Protein AF-A0A2W0AV46-F1 (afdb_monomer)

pLDDT: mean 72.14, std 18.74, range [39.69, 96.69]

Structure (mmCIF, N/CA/C/O backbone):
data_AF-A0A2W0AV46-F1
#
_entry.id   AF-A0A2W0AV46-F1
#
loop_
_atom_site.group_PDB
_atom_site.id
_atom_site.type_symbol
_atom_site.label_atom_id
_atom_site.label_alt_id
_atom_site.label_comp_id
_atom_site.label_asym_id
_atom_site.label_entity_id
_atom_site.label_seq_id
_atom_site.pdbx_PDB_ins_code
_atom_site.Cartn_x
_atom_site.Cartn_y
_atom_site.Cartn_z
_atom_site.occupancy
_atom_site.B_iso_or_equiv
_atom_site.auth_seq_id
_atom_site.auth_comp_id
_atom_site.auth_asym_id
_atom_site.auth_atom_id
_atom_site.pdbx_PDB_model_num
ATOM 1 N N . MET A 1 1 ? -6.663 -11.064 -66.668 1.00 42.81 1 MET A N 1
ATOM 2 C CA . MET A 1 1 ? -5.551 -11.270 -65.719 1.00 42.81 1 MET A CA 1
ATOM 3 C C . MET A 1 1 ? -5.278 -9.938 -65.049 1.00 42.81 1 MET A C 1
ATOM 5 O O . MET A 1 1 ? -5.036 -9.010 -65.803 1.00 42.81 1 MET A O 1
ATOM 9 N N . LEU A 1 2 ? -5.287 -9.907 -63.703 1.00 45.75 2 LEU A N 1
ATOM 10 C CA . LEU A 1 2 ? -4.666 -8.888 -62.825 1.00 45.75 2 LEU A CA 1
ATOM 11 C C . LEU A 1 2 ? -5.322 -7.482 -62.893 1.00 45.75 2 LEU A C 1
ATOM 13 O O . LEU A 1 2 ? -5.576 -6.985 -63.974 1.00 45.75 2 LEU A O 1
ATOM 17 N N . GLN A 1 3 ? -5.666 -6.763 -61.824 1.00 40.50 3 GLN A N 1
ATOM 18 C CA . GLN A 1 3 ? -5.382 -6.843 -60.391 1.00 40.50 3 GLN A CA 1
ATOM 19 C C . GLN A 1 3 ? -6.479 -6.066 -59.635 1.00 40.50 3 GLN A C 1
ATOM 21 O O . GLN A 1 3 ? -6.918 -5.013 -60.087 1.00 40.50 3 GLN A O 1
ATOM 26 N N . ASN A 1 4 ? -6.892 -6.592 -58.480 1.00 44.22 4 ASN A N 1
ATOM 27 C CA . ASN A 1 4 ? -7.647 -5.862 -57.464 1.00 44.22 4 ASN A CA 1
ATOM 28 C C . ASN A 1 4 ? -6.734 -4.800 -56.832 1.00 44.22 4 ASN A C 1
ATOM 30 O O . ASN A 1 4 ? -5.747 -5.164 -56.195 1.00 44.22 4 ASN A O 1
ATOM 34 N N . GLU A 1 5 ? -7.075 -3.518 -56.955 1.00 43.25 5 GLU A N 1
ATOM 35 C CA . GLU A 1 5 ? -6.557 -2.481 -56.058 1.00 43.25 5 GLU A CA 1
ATOM 36 C C . GLU A 1 5 ? -7.549 -2.290 -54.910 1.00 43.25 5 GLU A C 1
ATOM 38 O O . GLU A 1 5 ? -8.564 -1.602 -55.008 1.00 43.25 5 GLU A O 1
ATOM 43 N N . GLU A 1 6 ? -7.256 -2.975 -53.812 1.00 45.84 6 GLU A N 1
ATOM 44 C CA . GLU A 1 6 ? -7.956 -2.865 -52.543 1.00 45.84 6 GLU A CA 1
ATOM 45 C C . GLU A 1 6 ? -7.601 -1.509 -51.905 1.00 45.84 6 GLU A C 1
ATOM 47 O O . GLU A 1 6 ? -6.532 -1.318 -51.322 1.00 45.84 6 GLU A O 1
ATOM 52 N N . GLN A 1 7 ? -8.484 -0.520 -52.067 1.00 47.97 7 GLN A N 1
ATOM 53 C CA . GLN A 1 7 ? -8.383 0.760 -51.370 1.00 47.97 7 GLN A CA 1
ATOM 54 C C . GLN A 1 7 ? -8.636 0.548 -49.874 1.00 47.97 7 GLN A C 1
ATOM 56 O O . GLN A 1 7 ? -9.769 0.387 -49.432 1.00 47.97 7 GLN A O 1
ATOM 61 N N . VAL A 1 8 ? -7.564 0.579 -49.083 1.00 47.25 8 VAL A N 1
ATOM 62 C CA . VAL A 1 8 ? -7.623 0.610 -47.618 1.00 47.25 8 VAL A CA 1
ATOM 63 C C . VAL A 1 8 ? -8.186 1.967 -47.173 1.00 47.25 8 VAL A C 1
ATOM 65 O O . VAL A 1 8 ? -7.528 2.991 -47.397 1.00 47.25 8 VAL A O 1
ATOM 68 N N . PRO A 1 9 ? -9.354 2.038 -46.508 1.00 44.94 9 PRO A N 1
ATOM 69 C CA . PRO A 1 9 ? -9.808 3.292 -45.934 1.00 44.94 9 PRO A CA 1
ATOM 70 C C . PRO A 1 9 ? -8.910 3.644 -44.743 1.00 44.94 9 PRO A C 1
ATOM 72 O O . PRO A 1 9 ? -8.890 2.968 -43.712 1.00 44.94 9 PRO A O 1
ATOM 75 N N . LYS A 1 10 ? -8.148 4.734 -44.889 1.00 49.41 10 LYS A N 1
ATOM 76 C CA . LYS A 1 10 ? -7.437 5.404 -43.795 1.00 49.41 10 LYS A CA 1
ATOM 77 C C . LYS A 1 10 ? -8.466 6.014 -42.840 1.00 49.41 10 LYS A C 1
ATOM 79 O O . LYS A 1 10 ? -8.746 7.208 -42.901 1.00 49.41 10 LYS A O 1
ATOM 84 N N . HIS A 1 11 ? -9.026 5.208 -41.943 1.00 43.38 11 HIS A N 1
ATOM 85 C CA . HIS A 1 11 ? -9.742 5.733 -40.787 1.00 43.38 11 HIS A CA 1
ATOM 86 C C . HIS A 1 11 ? -8.721 6.333 -39.819 1.00 43.38 11 HIS A C 1
ATOM 88 O O . HIS A 1 11 ? -8.193 5.670 -38.928 1.00 43.38 11 HIS A O 1
ATOM 94 N N . ALA A 1 12 ? -8.422 7.616 -40.020 1.00 43.84 12 ALA A N 1
ATOM 95 C CA . ALA A 1 12 ? -7.901 8.454 -38.960 1.00 43.84 12 ALA A CA 1
ATOM 96 C C . ALA A 1 12 ? -8.971 8.498 -37.861 1.00 43.84 12 ALA A C 1
ATOM 98 O O . ALA A 1 12 ? -9.981 9.188 -37.994 1.00 43.84 12 ALA A O 1
ATOM 99 N N . PHE A 1 13 ? -8.776 7.725 -36.793 1.00 43.53 13 PHE A N 1
ATOM 100 C CA . PHE A 1 13 ? -9.518 7.901 -35.551 1.00 43.53 13 PHE A CA 1
ATOM 101 C C . PHE A 1 13 ? -9.096 9.245 -34.948 1.00 43.53 13 PHE A C 1
ATOM 103 O O . PHE A 1 13 ? -8.205 9.321 -34.105 1.00 43.53 13 PHE A O 1
ATOM 110 N N . SER A 1 14 ? -9.709 10.327 -35.427 1.00 39.69 14 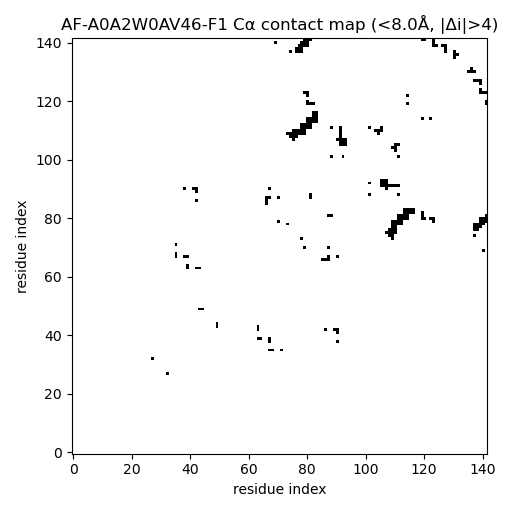SER A N 1
ATOM 111 C CA . SER A 1 14 ? -9.761 11.575 -34.683 1.00 39.69 14 SER A CA 1
ATOM 112 C C . SER A 1 14 ? -10.581 11.277 -33.432 1.00 39.69 14 SER A C 1
ATOM 114 O O . SER A 1 14 ? -11.787 11.053 -33.518 1.00 39.69 14 SER A O 1
ATOM 116 N N . LEU A 1 15 ? -9.920 11.174 -32.278 1.00 41.47 15 LEU A N 1
ATOM 117 C CA . LEU A 1 15 ? -10.594 11.172 -30.984 1.00 41.47 15 LEU A CA 1
ATOM 118 C C . LEU A 1 15 ? -11.181 12.570 -30.777 1.00 41.47 15 LEU A C 1
ATOM 120 O O . LEU A 1 15 ? -10.584 13.422 -30.122 1.00 41.47 15 LEU A O 1
ATOM 124 N N . THR A 1 16 ? -12.335 12.827 -31.382 1.00 40.53 16 THR A N 1
ATOM 125 C CA . THR A 1 16 ? -13.143 13.993 -31.053 1.00 40.53 16 THR A CA 1
ATOM 126 C C . THR A 1 16 ? -13.615 13.786 -29.619 1.00 40.53 16 THR A C 1
ATOM 128 O O . THR A 1 16 ? -14.457 12.929 -29.352 1.00 40.53 16 THR A O 1
ATOM 131 N N . ILE A 1 17 ? -13.026 14.522 -28.675 1.00 47.91 17 ILE A N 1
ATOM 132 C CA . ILE A 1 17 ? -13.540 14.614 -27.309 1.00 47.91 17 ILE A CA 1
ATOM 133 C C . ILE A 1 17 ? -14.851 15.390 -27.429 1.00 47.91 17 ILE A C 1
ATOM 135 O O . ILE A 1 17 ? -14.865 16.616 -27.409 1.00 47.91 17 ILE A O 1
ATOM 139 N N . THR A 1 18 ? -15.952 14.680 -27.659 1.00 43.44 18 THR A N 1
ATOM 140 C CA . THR A 1 18 ? -17.289 15.248 -27.505 1.00 43.44 18 THR A CA 1
ATOM 141 C C . THR A 1 18 ? -17.421 15.69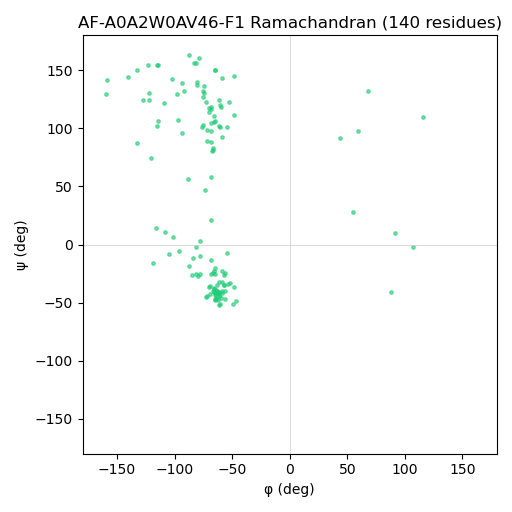7 -26.059 1.00 43.44 18 THR A C 1
ATOM 143 O O . THR A 1 18 ? -17.303 14.871 -25.151 1.00 43.44 18 THR A O 1
ATOM 146 N N . GLU A 1 19 ? -17.626 16.999 -25.854 1.00 52.19 19 GLU A N 1
ATOM 147 C CA . GLU A 1 19 ? -18.019 17.571 -24.570 1.00 52.19 19 GLU A CA 1
ATOM 148 C C . GLU A 1 19 ? -19.279 16.842 -24.106 1.00 52.19 19 GLU A C 1
ATOM 150 O O . GLU A 1 19 ? -20.379 17.051 -24.618 1.00 52.19 19 GLU A O 1
ATOM 155 N N . ALA A 1 20 ? -19.101 15.898 -23.184 1.00 50.28 20 ALA A N 1
ATOM 156 C CA . ALA A 1 20 ? -20.209 15.193 -22.583 1.00 50.28 20 ALA A CA 1
ATOM 157 C C . ALA A 1 20 ? -20.970 16.202 -21.719 1.00 50.28 20 ALA A C 1
ATOM 159 O O . ALA A 1 20 ? -20.592 16.486 -20.583 1.00 50.28 20 ALA A O 1
ATOM 160 N N . GLY A 1 21 ? -22.048 16.747 -22.280 1.00 47.78 21 GLY A N 1
ATOM 161 C CA . GLY A 1 21 ? -23.127 17.343 -21.518 1.00 47.78 21 GLY A CA 1
ATOM 162 C C . GLY A 1 21 ? -23.709 16.281 -20.594 1.00 47.78 21 GLY A C 1
ATOM 163 O O . GLY A 1 21 ? -24.556 15.500 -21.000 1.00 47.78 21 GLY A O 1
ATOM 164 N N . ASN A 1 22 ? -23.192 16.222 -19.374 1.00 45.25 22 ASN A N 1
ATOM 165 C CA . ASN A 1 22 ? -23.834 15.658 -18.200 1.00 45.25 22 ASN A CA 1
ATOM 166 C C . ASN A 1 22 ? -23.123 16.256 -16.992 1.00 45.25 22 ASN A C 1
ATOM 168 O O . ASN A 1 22 ? -21.897 16.227 -16.906 1.00 45.25 22 ASN A O 1
ATOM 172 N N . GLN A 1 23 ? -23.897 16.796 -16.056 1.00 53.50 23 GLN A N 1
ATOM 173 C CA . GLN A 1 23 ? -23.433 17.293 -14.762 1.00 53.50 23 GLN A CA 1
ATOM 174 C C . GLN A 1 23 ? -22.961 16.128 -13.871 1.00 53.50 23 GLN A C 1
ATOM 176 O O . GLN A 1 23 ? -23.484 15.899 -12.785 1.00 53.50 23 GLN A O 1
ATOM 181 N N . HIS A 1 24 ? -21.982 15.351 -14.331 1.00 59.59 24 HIS A N 1
ATOM 182 C CA . HIS A 1 24 ? -21.263 14.416 -13.489 1.00 59.59 24 HIS A CA 1
ATOM 183 C C . HIS A 1 24 ? -20.285 15.229 -12.655 1.00 59.59 24 HIS A C 1
ATOM 185 O O . HIS A 1 24 ? -19.218 15.624 -13.126 1.00 59.59 24 HIS A O 1
ATOM 191 N N . THR A 1 25 ? -20.646 15.476 -11.398 1.00 60.66 25 THR A N 1
ATOM 192 C CA . THR A 1 25 ? -19.632 15.772 -10.394 1.00 60.66 25 THR A CA 1
ATOM 193 C C . THR A 1 25 ? -18.599 14.646 -10.456 1.00 60.66 25 THR A C 1
ATOM 195 O O . THR A 1 25 ? -18.964 13.467 -10.378 1.00 60.66 25 THR A O 1
ATOM 198 N N . PRO A 1 26 ? -17.316 14.962 -10.690 1.00 62.25 26 PRO A N 1
ATOM 199 C CA . PRO A 1 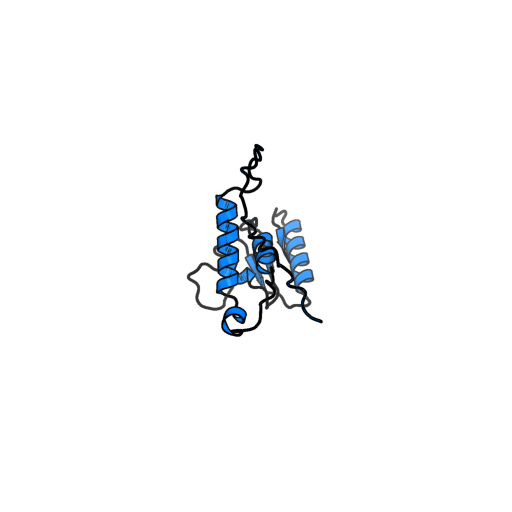26 ? -16.306 13.928 -10.789 1.00 62.25 26 PRO A CA 1
ATOM 200 C C . PRO A 1 26 ? -16.246 13.191 -9.449 1.00 62.25 26 PRO A C 1
ATOM 202 O O . PRO A 1 26 ? -16.058 13.808 -8.403 1.00 62.25 26 PRO A O 1
ATOM 205 N N . ILE A 1 27 ? -16.412 11.864 -9.494 1.00 81.06 27 ILE A N 1
ATOM 206 C CA . ILE A 1 27 ? -16.383 10.971 -8.317 1.00 81.06 27 ILE A CA 1
ATOM 207 C C . ILE A 1 27 ? -15.057 11.125 -7.547 1.00 81.06 27 ILE A C 1
ATOM 209 O O . ILE A 1 27 ? -14.987 10.879 -6.347 1.00 81.06 27 ILE A O 1
ATOM 213 N N . ILE A 1 28 ? -14.001 11.564 -8.238 1.00 82.62 28 ILE A N 1
ATOM 214 C CA . ILE A 1 28 ? -12.654 11.753 -7.708 1.00 82.62 28 ILE A CA 1
ATOM 215 C C . ILE A 1 28 ? -12.246 13.212 -7.912 1.00 82.62 28 ILE A C 1
ATOM 217 O O . ILE A 1 28 ? -12.340 13.747 -9.018 1.00 82.62 28 ILE A O 1
ATOM 221 N N . SER A 1 29 ? -11.750 13.855 -6.855 1.00 87.88 29 SER A N 1
ATOM 222 C CA . SER A 1 29 ? -11.244 15.225 -6.950 1.00 87.88 29 SER A CA 1
ATOM 223 C C . SER A 1 29 ? -10.003 15.302 -7.848 1.00 87.88 29 SER A C 1
ATOM 225 O O . SER A 1 29 ? -9.192 14.375 -7.908 1.00 87.88 29 SER A O 1
ATOM 227 N N . ALA A 1 30 ? -9.796 16.444 -8.509 1.00 87.56 30 ALA A N 1
ATOM 228 C CA . ALA A 1 30 ? -8.603 16.663 -9.331 1.00 87.56 30 ALA A CA 1
ATOM 229 C C . ALA A 1 30 ? -7.295 16.481 -8.531 1.00 87.56 30 ALA A C 1
ATOM 231 O O . ALA A 1 30 ? -6.313 15.957 -9.056 1.00 87.56 30 ALA A O 1
ATOM 232 N N . GLY A 1 31 ? -7.298 16.859 -7.246 1.00 86.75 31 GLY A N 1
ATOM 233 C CA . GLY A 1 31 ? -6.171 16.644 -6.336 1.00 86.75 31 GLY A CA 1
ATOM 234 C C . GLY A 1 31 ? -5.855 15.161 -6.140 1.00 86.75 31 GLY A C 1
ATOM 235 O O . GLY A 1 31 ? -4.711 14.752 -6.327 1.00 86.75 31 GLY A O 1
ATOM 236 N N . LYS A 1 32 ? -6.879 14.343 -5.869 1.00 86.00 32 LYS A N 1
ATOM 237 C CA . LYS A 1 32 ? -6.727 12.893 -5.694 1.00 86.00 32 LYS A CA 1
ATOM 238 C C . LYS A 1 32 ? -6.298 12.201 -6.988 1.00 86.00 32 LYS A C 1
ATOM 240 O O . LYS A 1 32 ? -5.459 11.305 -6.967 1.00 86.00 32 LYS A O 1
ATOM 245 N N . LEU A 1 33 ? -6.804 12.653 -8.136 1.00 88.38 33 LEU A N 1
ATOM 246 C CA . LEU A 1 33 ? -6.386 12.131 -9.439 1.00 88.38 33 LEU A CA 1
ATOM 247 C C . LEU A 1 33 ? -4.910 12.442 -9.737 1.00 88.38 33 LEU A C 1
ATOM 249 O O . LEU A 1 33 ? -4.174 11.580 -10.223 1.00 88.38 33 LEU A O 1
ATOM 253 N N . LYS A 1 34 ? -4.459 13.659 -9.412 1.00 88.06 34 LYS A N 1
ATOM 254 C CA . LYS A 1 34 ? -3.050 14.053 -9.529 1.00 88.06 34 LYS A CA 1
ATOM 255 C C . LYS A 1 34 ? -2.159 13.208 -8.619 1.00 88.06 34 LYS A C 1
ATOM 257 O O . LYS A 1 34 ? -1.086 12.783 -9.048 1.00 88.06 34 LYS A O 1
ATOM 262 N N . GLU A 1 35 ? -2.600 12.947 -7.394 1.00 86.88 35 GLU A N 1
ATOM 263 C CA . GLU A 1 35 ? -1.902 12.080 -6.444 1.00 86.88 35 GLU A CA 1
ATOM 264 C C . GLU A 1 35 ? -1.773 10.645 -6.978 1.00 86.88 35 GLU A C 1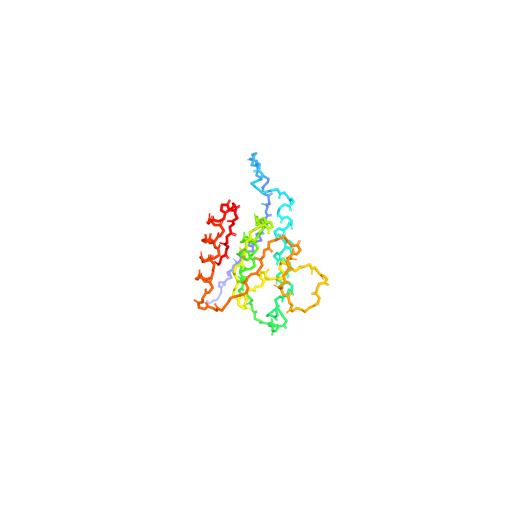
ATOM 266 O O . GLU A 1 35 ? -0.651 10.154 -7.112 1.00 86.88 35 GLU A O 1
ATOM 271 N N . LEU A 1 36 ? -2.882 10.022 -7.403 1.00 88.94 36 LEU A N 1
ATOM 272 C CA . LEU A 1 36 ? -2.897 8.698 -8.047 1.00 88.94 36 LEU A CA 1
ATOM 273 C C . LEU A 1 36 ? -1.871 8.613 -9.179 1.00 88.94 36 LEU A C 1
ATOM 275 O O . LEU A 1 36 ? -1.043 7.699 -9.227 1.00 88.94 36 LEU A O 1
ATOM 279 N N . TYR A 1 37 ? -1.910 9.585 -10.092 1.00 89.38 37 TYR A N 1
ATOM 280 C CA . TYR A 1 37 ? -1.006 9.624 -11.234 1.00 89.38 37 TYR A CA 1
ATOM 281 C C . TYR A 1 37 ? 0.459 9.747 -10.803 1.00 89.38 37 TYR A C 1
ATOM 283 O O . TYR A 1 37 ? 1.324 9.055 -11.343 1.00 89.38 37 TYR A O 1
ATOM 291 N N . THR A 1 38 ? 0.734 10.591 -9.808 1.00 88.38 38 THR A N 1
ATOM 292 C CA . THR A 1 38 ? 2.087 10.827 -9.293 1.00 88.38 38 THR A CA 1
ATOM 293 C C . THR A 1 38 ? 2.661 9.564 -8.654 1.00 88.38 38 THR A C 1
ATOM 295 O O . THR A 1 38 ? 3.780 9.166 -8.981 1.00 88.38 38 THR A O 1
ATOM 298 N N . LEU A 1 39 ? 1.889 8.879 -7.806 1.00 87.44 39 LEU A N 1
ATOM 299 C CA . LEU A 1 39 ? 2.322 7.643 -7.149 1.00 87.44 39 LEU A CA 1
ATOM 300 C C . LEU A 1 39 ? 2.550 6.514 -8.165 1.00 87.44 39 LEU A C 1
ATOM 302 O O . LEU A 1 39 ? 3.585 5.845 -8.132 1.00 87.44 39 LEU A O 1
ATOM 306 N N . MET A 1 40 ? 1.650 6.353 -9.142 1.00 88.44 40 MET A N 1
ATOM 307 C CA . MET A 1 40 ? 1.837 5.371 -10.216 1.00 88.44 40 MET A CA 1
ATOM 308 C C . MET A 1 40 ? 3.073 5.687 -11.068 1.00 88.44 40 MET A C 1
ATOM 310 O O . MET A 1 40 ? 3.821 4.783 -11.445 1.00 88.44 40 MET A O 1
ATOM 314 N N . ALA A 1 41 ? 3.318 6.966 -11.371 1.00 85.69 41 ALA A N 1
ATOM 315 C CA . ALA A 1 41 ? 4.504 7.392 -12.106 1.00 85.69 41 ALA A CA 1
ATOM 316 C C . ALA A 1 41 ? 5.797 7.103 -11.326 1.00 85.69 41 ALA A C 1
ATOM 318 O O . ALA A 1 41 ? 6.765 6.637 -11.932 1.00 85.69 41 ALA A O 1
ATOM 319 N N . ARG A 1 42 ? 5.800 7.292 -9.998 1.00 85.38 42 ARG A N 1
ATOM 320 C CA . ARG A 1 42 ? 6.927 6.937 -9.116 1.00 85.38 42 ARG A CA 1
ATOM 321 C C . ARG A 1 42 ? 7.235 5.440 -9.159 1.00 85.38 42 ARG A C 1
ATOM 323 O O . ARG A 1 42 ? 8.367 5.070 -9.472 1.00 85.38 42 ARG A O 1
ATOM 330 N N . LEU A 1 43 ? 6.234 4.574 -8.963 1.00 85.00 43 LEU A N 1
ATOM 331 C CA . LEU A 1 43 ? 6.418 3.116 -9.073 1.00 85.00 43 LEU A CA 1
ATOM 332 C C . LEU A 1 43 ? 6.972 2.707 -10.442 1.00 85.00 43 LEU A C 1
ATOM 334 O O . LEU A 1 43 ? 7.828 1.826 -10.554 1.00 85.00 43 LEU A O 1
ATOM 338 N N . ARG A 1 44 ? 6.487 3.362 -11.500 1.00 83.19 44 ARG A N 1
ATOM 339 C CA . ARG A 1 44 ? 6.904 3.108 -12.879 1.00 83.19 44 ARG A CA 1
ATOM 340 C C . ARG A 1 44 ? 8.339 3.556 -13.154 1.00 83.19 44 ARG A C 1
ATOM 342 O O . ARG A 1 44 ? 9.025 2.902 -13.937 1.00 83.19 44 ARG A O 1
ATOM 349 N N . ALA A 1 45 ? 8.789 4.652 -12.548 1.00 81.88 45 ALA A N 1
ATOM 350 C CA . ALA A 1 45 ? 10.165 5.134 -12.657 1.00 81.88 45 ALA A CA 1
ATOM 351 C C . ALA A 1 45 ? 11.153 4.215 -11.921 1.00 81.88 45 ALA A C 1
ATOM 353 O O . ALA A 1 45 ? 12.252 3.973 -12.421 1.00 81.88 45 ALA A O 1
ATOM 354 N N . ALA A 1 46 ? 10.733 3.660 -10.782 1.00 79.25 46 ALA A N 1
ATOM 355 C CA . ALA A 1 46 ? 11.534 2.751 -9.971 1.00 79.25 46 ALA A CA 1
ATOM 356 C C . ALA A 1 46 ? 11.601 1.309 -10.510 1.00 79.25 46 ALA A C 1
ATOM 358 O O . ALA A 1 46 ? 12.394 0.516 -10.013 1.00 79.25 46 ALA A O 1
ATOM 359 N N . ASP A 1 47 ? 10.803 0.944 -11.522 1.00 76.06 47 ASP A N 1
ATOM 360 C CA . ASP A 1 47 ? 10.776 -0.419 -12.063 1.00 76.06 47 ASP A CA 1
ATOM 361 C C . ASP A 1 47 ? 12.115 -0.797 -12.743 1.00 76.06 47 ASP A C 1
ATOM 363 O O . ASP A 1 47 ? 12.419 -0.304 -13.839 1.00 76.06 47 ASP A O 1
ATOM 367 N N . PRO A 1 48 ? 12.915 -1.724 -12.179 1.00 66.50 48 PRO A N 1
ATOM 368 C CA . PRO A 1 48 ? 14.189 -2.134 -12.772 1.00 66.50 48 PRO A CA 1
ATOM 369 C C . PRO A 1 48 ? 13.996 -2.838 -14.126 1.00 66.50 48 PRO A C 1
ATOM 371 O O . PRO A 1 48 ? 14.858 -2.753 -15.010 1.00 66.50 48 PRO A O 1
ATOM 374 N N . LYS A 1 49 ? 12.826 -3.453 -14.365 1.00 64.44 49 LYS A N 1
ATOM 375 C CA . LYS A 1 49 ? 12.476 -4.078 -15.651 1.00 64.44 49 LYS A CA 1
ATOM 376 C C . LYS A 1 49 ? 12.297 -3.029 -16.755 1.00 64.44 49 LYS A C 1
ATOM 378 O O . LYS A 1 49 ? 12.316 -3.389 -17.943 1.00 64.44 49 LYS A O 1
ATOM 383 N N . ARG A 1 50 ? 12.204 -1.729 -16.411 1.00 60.75 50 ARG A N 1
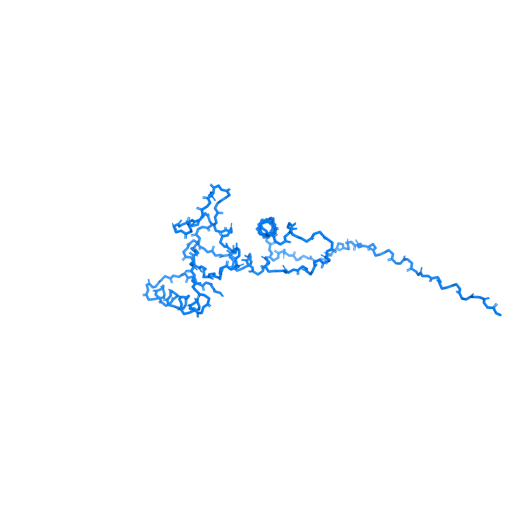ATOM 384 C CA . ARG A 1 50 ? 12.240 -0.645 -17.398 1.00 60.75 50 ARG A CA 1
ATOM 385 C C . ARG A 1 50 ? 13.581 -0.530 -18.118 1.00 60.75 50 ARG A C 1
ATOM 387 O O . ARG A 1 50 ? 13.585 -0.296 -19.329 1.00 60.75 50 ARG A O 1
ATOM 394 N N . LYS A 1 51 ? 14.689 -0.735 -17.405 1.00 56.69 51 LYS A N 1
ATOM 395 C CA . LYS A 1 51 ? 16.048 -0.528 -17.930 1.00 56.69 51 LYS A CA 1
ATOM 396 C C . LYS A 1 51 ? 16.555 -1.709 -18.771 1.00 56.69 51 LYS A C 1
ATOM 398 O O . LYS A 1 51 ? 17.357 -1.510 -19.672 1.00 56.69 51 LYS A O 1
ATOM 403 N N . SER A 1 52 ? 16.035 -2.917 -18.539 1.00 56.94 52 SER A N 1
ATOM 404 C CA . SER A 1 52 ? 16.558 -4.168 -19.124 1.00 56.94 52 SER A CA 1
ATOM 405 C C . SER A 1 52 ? 15.991 -4.555 -20.506 1.00 56.94 52 SER A C 1
ATOM 407 O O . SER A 1 52 ? 16.600 -5.352 -21.214 1.00 56.94 52 SER A O 1
ATOM 409 N N . ARG A 1 53 ? 14.844 -4.011 -20.939 1.00 55.34 53 ARG A N 1
ATOM 410 C CA . ARG A 1 53 ? 14.158 -4.455 -22.174 1.00 55.34 53 ARG A CA 1
ATOM 411 C C . ARG A 1 53 ? 14.001 -3.332 -23.202 1.00 55.34 53 ARG A C 1
ATOM 413 O O . ARG A 1 53 ? 12.897 -2.831 -23.402 1.00 55.34 53 ARG A O 1
ATOM 420 N N . ARG A 1 54 ? 15.089 -2.953 -23.882 1.00 49.81 54 ARG A N 1
ATOM 421 C CA . ARG A 1 54 ? 14.991 -2.285 -25.195 1.00 49.81 54 ARG A CA 1
ATOM 422 C C . ARG A 1 54 ? 14.507 -3.332 -26.213 1.00 49.81 54 ARG A C 1
ATOM 424 O O . ARG A 1 54 ? 15.180 -4.334 -26.405 1.00 49.81 54 ARG A O 1
ATOM 431 N N . GLY A 1 55 ? 13.330 -3.139 -26.816 1.00 53.47 55 GLY A N 1
ATOM 432 C CA . GLY A 1 55 ? 12.909 -3.889 -28.016 1.00 53.47 55 GLY A CA 1
ATOM 433 C C . GLY A 1 55 ? 11.829 -4.974 -27.874 1.00 53.47 55 GLY A C 1
ATOM 434 O O . GLY A 1 55 ? 11.428 -5.527 -28.889 1.00 53.47 55 GLY A O 1
ATOM 435 N N . LYS A 1 56 ? 11.300 -5.274 -26.677 1.00 53.97 56 LYS A N 1
ATOM 436 C CA . LYS A 1 56 ? 10.098 -6.129 -26.539 1.00 53.97 56 LYS A CA 1
ATOM 437 C C . LYS A 1 56 ? 8.904 -5.294 -26.094 1.00 53.97 56 LYS A C 1
ATOM 439 O O . LYS A 1 56 ? 8.959 -4.670 -25.033 1.00 53.97 56 LYS A O 1
ATOM 444 N N . THR A 1 57 ? 7.842 -5.307 -26.896 1.00 48.25 57 THR A N 1
ATOM 445 C CA . THR A 1 57 ? 6.539 -4.687 -26.626 1.00 48.25 57 THR A CA 1
ATOM 446 C C . THR A 1 57 ? 6.089 -5.084 -25.222 1.00 48.25 57 THR A C 1
ATOM 448 O O . THR A 1 57 ? 5.857 -6.260 -24.932 1.00 48.25 57 THR A O 1
ATOM 451 N N . ARG A 1 58 ? 6.063 -4.120 -24.299 1.00 53.28 58 ARG A N 1
ATOM 452 C CA . ARG A 1 58 ? 5.653 -4.381 -22.920 1.00 53.28 58 ARG A CA 1
ATOM 453 C C . ARG A 1 58 ? 4.148 -4.592 -22.905 1.00 53.28 58 ARG A C 1
ATOM 455 O O . ARG A 1 58 ? 3.409 -3.682 -23.260 1.00 53.28 58 ARG A O 1
ATOM 462 N N . ARG A 1 59 ? 3.686 -5.742 -22.411 1.00 50.25 59 ARG A N 1
ATOM 463 C CA . ARG A 1 59 ? 2.362 -5.777 -21.784 1.00 50.25 59 ARG A CA 1
ATOM 464 C C . ARG A 1 59 ? 2.441 -4.812 -20.604 1.00 50.25 59 ARG A C 1
ATOM 466 O O . ARG A 1 59 ? 3.325 -4.966 -19.761 1.00 50.25 59 ARG A O 1
ATOM 473 N N . HIS A 1 60 ? 1.610 -3.775 -20.603 1.00 52.12 60 HIS A N 1
ATOM 474 C CA . HIS A 1 60 ? 1.470 -2.892 -19.453 1.00 52.12 60 HIS A CA 1
ATOM 475 C C . HIS A 1 60 ? 0.983 -3.755 -18.289 1.00 52.12 60 HIS A C 1
ATOM 477 O O . HIS A 1 60 ? -0.175 -4.155 -18.247 1.00 52.12 60 HIS A O 1
ATOM 483 N N . CYS A 1 61 ? 1.883 -4.136 -17.385 1.00 53.12 61 CYS A N 1
ATOM 484 C CA . CYS A 1 61 ? 1.464 -4.737 -16.132 1.00 53.12 61 CYS A CA 1
ATOM 485 C C . CYS A 1 61 ? 0.925 -3.595 -15.277 1.00 53.12 61 CYS A C 1
ATOM 487 O O . CYS A 1 61 ? 1.704 -2.832 -14.718 1.00 53.12 61 CYS A O 1
ATOM 489 N N . PHE A 1 62 ? -0.398 -3.479 -15.184 1.00 66.56 62 PHE A N 1
ATOM 490 C CA . PHE A 1 62 ? -1.101 -2.469 -14.385 1.00 66.56 62 PHE A CA 1
ATOM 491 C C . PHE A 1 62 ? -0.946 -2.668 -12.862 1.00 66.56 62 PHE A C 1
ATOM 493 O O . PHE A 1 62 ? -1.759 -2.169 -12.094 1.00 66.56 62 PHE A O 1
ATOM 500 N N . GLY A 1 63 ? 0.088 -3.387 -12.407 1.00 77.75 63 GLY A N 1
ATOM 501 C CA . GLY A 1 63 ? 0.321 -3.675 -10.989 1.00 77.75 63 GLY A CA 1
ATOM 502 C C . GLY A 1 63 ? 0.477 -2.405 -10.155 1.00 77.75 63 GLY A C 1
ATOM 503 O O . GLY A 1 63 ? -0.019 -2.349 -9.039 1.00 77.75 63 GLY A O 1
ATOM 504 N N . GLU A 1 64 ? 1.036 -1.340 -10.740 1.00 85.25 64 GLU A N 1
ATOM 505 C CA . GLU A 1 64 ? 1.091 -0.019 -10.103 1.00 85.25 64 GLU A CA 1
ATOM 506 C C . GLU A 1 64 ? -0.284 0.537 -9.712 1.00 85.25 64 GLU A C 1
ATOM 508 O O . GLU A 1 64 ? -0.389 1.194 -8.683 1.00 85.25 64 GLU A O 1
ATOM 513 N N . ALA A 1 65 ? -1.337 0.266 -10.488 1.00 86.62 65 ALA A N 1
ATOM 514 C CA . ALA A 1 65 ?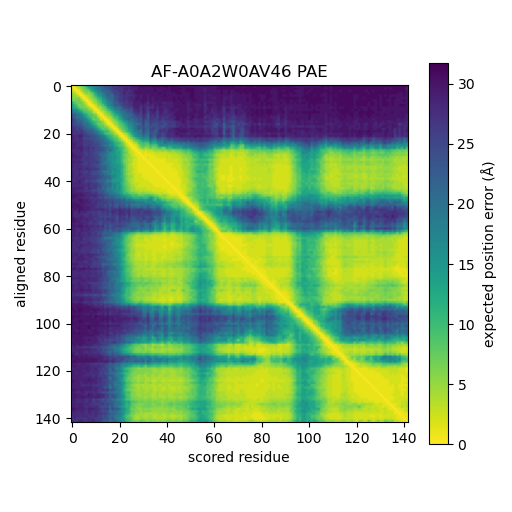 -2.676 0.740 -10.162 1.00 86.62 65 ALA A CA 1
ATOM 515 C C . ALA A 1 65 ? -3.216 0.022 -8.920 1.00 86.62 65 ALA A C 1
ATOM 517 O O . ALA A 1 65 ? -3.753 0.676 -8.034 1.00 86.62 65 ALA A O 1
ATOM 518 N N . CYS A 1 66 ? -3.017 -1.297 -8.822 1.00 88.12 66 CYS A N 1
ATOM 519 C CA . CYS A 1 66 ? -3.399 -2.073 -7.642 1.00 88.12 66 CYS A CA 1
ATOM 520 C C . CYS A 1 66 ? -2.602 -1.643 -6.406 1.00 88.12 66 CYS A C 1
ATOM 522 O O . CYS A 1 66 ? -3.183 -1.424 -5.350 1.00 88.12 66 CYS A O 1
ATOM 524 N N . GLU A 1 67 ? -1.284 -1.491 -6.552 1.00 88.62 67 GLU A N 1
ATOM 525 C CA . GLU A 1 67 ? -0.387 -1.083 -5.468 1.00 88.62 67 GLU A CA 1
ATOM 526 C C . GLU A 1 67 ? -0.746 0.310 -4.927 1.00 88.62 67 GLU A C 1
ATOM 528 O O . GLU A 1 67 ? -0.809 0.497 -3.717 1.00 88.62 67 GLU A O 1
ATOM 533 N N . VAL A 1 68 ? -1.027 1.279 -5.806 1.00 90.00 68 VAL A N 1
ATOM 534 C CA . VAL A 1 68 ? -1.406 2.638 -5.394 1.00 90.00 68 VAL A CA 1
ATOM 535 C C . VAL A 1 68 ? -2.823 2.677 -4.825 1.00 90.00 68 VAL A C 1
ATOM 537 O O . VAL A 1 68 ? -3.036 3.284 -3.779 1.00 90.00 68 VAL A O 1
ATOM 540 N N . ALA A 1 69 ? -3.793 2.027 -5.476 1.00 88.69 69 ALA A N 1
ATOM 541 C CA . ALA A 1 69 ? -5.178 2.014 -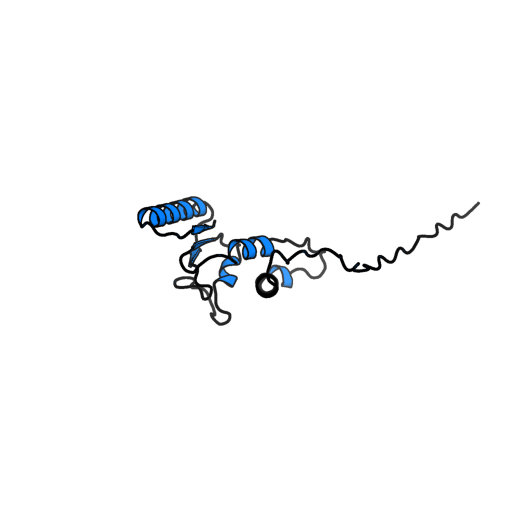5.004 1.00 88.69 69 ALA A CA 1
ATOM 542 C C . ALA A 1 69 ? -5.311 1.368 -3.618 1.00 88.69 69 ALA A C 1
ATOM 544 O O . ALA A 1 69 ? -6.140 1.799 -2.826 1.00 88.69 69 ALA A O 1
ATOM 545 N N . ALA A 1 70 ? -4.467 0.380 -3.308 1.00 89.00 70 ALA A N 1
ATOM 546 C CA . ALA A 1 70 ? -4.443 -0.268 -2.002 1.00 89.00 70 ALA A CA 1
ATOM 547 C C . ALA A 1 70 ? -3.997 0.659 -0.860 1.00 89.00 70 ALA A C 1
ATOM 549 O O . ALA A 1 70 ? -4.321 0.375 0.291 1.00 89.00 70 ALA A O 1
ATOM 550 N N . VAL A 1 71 ? -3.252 1.734 -1.155 1.00 89.81 71 VAL A N 1
ATOM 551 C CA . VAL A 1 71 ? -2.632 2.579 -0.119 1.00 89.81 71 VAL A CA 1
ATOM 552 C C . VAL A 1 71 ? -3.089 4.031 -0.097 1.00 89.81 71 VAL A C 1
ATOM 554 O O . VAL A 1 71 ? -2.850 4.723 0.886 1.00 89.81 71 VAL A O 1
ATOM 557 N N . ILE A 1 72 ? -3.739 4.517 -1.156 1.00 88.75 72 ILE A N 1
ATOM 558 C CA . ILE A 1 72 ? -4.009 5.952 -1.309 1.00 88.75 72 ILE A CA 1
ATOM 559 C C . ILE A 1 72 ? -4.988 6.520 -0.269 1.00 88.75 72 ILE A C 1
ATOM 561 O O . ILE A 1 72 ? -4.969 7.718 0.004 1.00 88.75 72 ILE A O 1
ATOM 565 N N . ASP A 1 73 ? -5.847 5.677 0.298 1.00 89.19 73 ASP A N 1
ATOM 566 C CA . ASP A 1 73 ? -6.831 6.062 1.317 1.00 89.19 73 ASP A CA 1
ATOM 567 C C . ASP A 1 73 ? -6.480 5.528 2.712 1.00 89.19 73 ASP A C 1
ATOM 569 O O . ASP A 1 73 ? -7.295 5.613 3.631 1.00 89.19 73 ASP A O 1
ATOM 573 N N . LEU A 1 74 ? -5.269 4.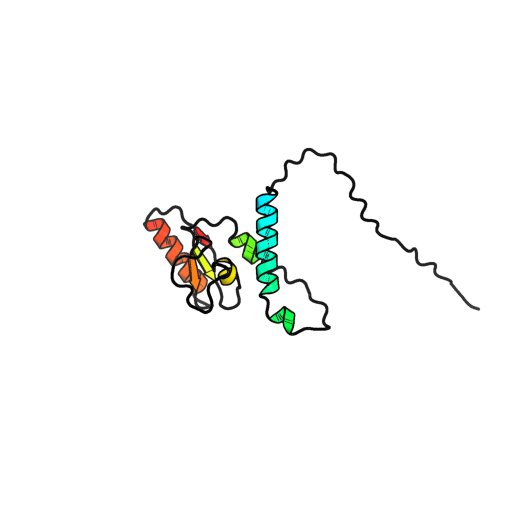987 2.888 1.00 89.62 74 LEU A N 1
ATOM 574 C CA . LEU A 1 74 ? -4.812 4.522 4.191 1.00 89.62 74 LEU A CA 1
ATOM 575 C C . LEU A 1 74 ? -4.461 5.695 5.097 1.00 89.62 74 LEU A C 1
ATOM 577 O O . LEU A 1 74 ? -3.788 6.649 4.700 1.00 89.62 74 LEU A O 1
ATOM 581 N N . ARG A 1 75 ? -4.904 5.589 6.345 1.00 89.12 75 ARG A N 1
ATOM 582 C CA . ARG A 1 75 ? -4.585 6.530 7.414 1.00 89.12 75 ARG A CA 1
ATOM 583 C C . ARG A 1 75 ? -3.281 6.130 8.096 1.00 89.12 75 ARG A C 1
ATOM 585 O O . ARG A 1 75 ? -2.870 4.975 7.992 1.00 89.12 75 ARG A O 1
ATOM 592 N N . PRO A 1 76 ? -2.647 7.040 8.849 1.00 86.50 76 PRO A N 1
ATOM 593 C CA . PRO A 1 76 ? -1.375 6.747 9.495 1.00 86.50 76 PRO A CA 1
ATOM 594 C C . PRO A 1 76 ? -1.381 5.542 10.446 1.00 86.50 76 PRO A C 1
ATOM 596 O O . PRO A 1 76 ? -0.366 4.889 10.661 1.00 86.50 76 PRO A O 1
ATOM 599 N N . GLU A 1 77 ? -2.533 5.214 11.018 1.00 88.25 77 GLU A N 1
ATOM 600 C CA . GLU A 1 77 ? -2.671 4.097 11.951 1.00 88.25 77 GLU A CA 1
ATOM 601 C C . GLU A 1 77 ? -2.873 2.753 11.236 1.00 88.25 77 GLU A C 1
ATOM 603 O O . GLU A 1 77 ? -2.809 1.697 11.871 1.00 88.25 77 GLU A O 1
ATOM 608 N N . ASP A 1 78 ? -3.133 2.788 9.928 1.00 91.12 78 ASP A N 1
ATOM 609 C CA . ASP A 1 78 ? -3.341 1.606 9.107 1.00 91.12 78 ASP A CA 1
ATOM 610 C C . ASP A 1 78 ? -1.995 0.945 8.747 1.00 91.12 78 ASP A C 1
ATOM 612 O O . ASP A 1 78 ? -0.906 1.530 8.843 1.00 91.12 78 ASP A O 1
ATOM 616 N N . ALA A 1 79 ? -2.055 -0.326 8.357 1.00 90.50 79 ALA A N 1
ATOM 617 C CA . ALA A 1 79 ? -0.875 -1.121 8.045 1.00 90.50 79 ALA A CA 1
ATOM 618 C C . ALA A 1 79 ? -1.027 -1.880 6.726 1.00 90.50 79 ALA A C 1
ATOM 620 O O . ALA A 1 79 ? -2.120 -2.298 6.345 1.00 90.50 79 ALA A O 1
ATOM 621 N N . VAL A 1 80 ? 0.092 -2.114 6.048 1.00 90.62 80 VAL A N 1
ATOM 622 C CA . VAL A 1 80 ? 0.156 -2.906 4.819 1.00 90.62 80 VAL A CA 1
ATOM 623 C C . VAL A 1 80 ? 1.208 -3.984 4.976 1.00 90.62 80 VAL A C 1
ATOM 625 O O . VAL A 1 80 ? 2.372 -3.696 5.248 1.00 90.62 80 VAL A O 1
ATOM 628 N N . THR A 1 81 ? 0.812 -5.232 4.769 1.00 90.06 81 THR A N 1
ATOM 629 C CA . THR A 1 81 ? 1.744 -6.350 4.634 1.00 90.06 81 THR A CA 1
ATOM 630 C C . THR A 1 81 ? 2.095 -6.549 3.167 1.00 90.06 81 THR A C 1
ATOM 632 O O . THR A 1 81 ? 1.212 -6.577 2.311 1.00 90.06 81 THR A O 1
ATOM 635 N N . ILE A 1 82 ? 3.384 -6.682 2.863 1.00 86.00 82 ILE A N 1
ATOM 636 C CA . ILE A 1 82 ? 3.867 -6.763 1.479 1.00 86.00 82 ILE A CA 1
ATOM 637 C C . ILE A 1 82 ? 4.665 -8.041 1.226 1.00 86.00 82 ILE A C 1
ATOM 639 O O . ILE A 1 82 ? 5.251 -8.620 2.141 1.00 86.00 82 ILE A O 1
ATOM 643 N N . LEU A 1 83 ? 4.684 -8.476 -0.032 1.00 83.69 83 LEU A N 1
ATOM 644 C CA . LEU A 1 83 ? 5.633 -9.460 -0.547 1.00 83.69 83 LEU A CA 1
ATOM 645 C C . LEU A 1 83 ? 6.958 -8.772 -0.930 1.00 83.69 83 LEU A C 1
ATOM 647 O O . LEU A 1 83 ? 6.945 -7.588 -1.274 1.00 83.69 83 LEU A O 1
ATOM 651 N N . PRO A 1 84 ? 8.090 -9.503 -0.955 1.00 76.25 84 PRO A N 1
ATOM 652 C CA . PRO A 1 84 ? 9.402 -8.951 -1.302 1.00 76.25 84 PRO A CA 1
ATOM 653 C C . PRO A 1 84 ? 9.496 -8.323 -2.700 1.00 76.25 84 PRO A C 1
ATOM 655 O O . PRO A 1 84 ? 10.391 -7.524 -2.955 1.00 76.25 84 PRO A O 1
ATOM 658 N N . ASP A 1 85 ? 8.617 -8.701 -3.630 1.00 76.81 85 ASP A N 1
ATOM 659 C CA . ASP A 1 85 ? 8.584 -8.181 -4.999 1.00 76.81 85 ASP A CA 1
ATOM 660 C C . ASP A 1 85 ? 7.587 -7.026 -5.201 1.00 76.81 85 ASP A C 1
ATOM 662 O O . ASP A 1 85 ? 7.561 -6.421 -6.279 1.00 76.81 85 ASP A O 1
ATOM 666 N N . GLN A 1 86 ? 6.792 -6.688 -4.180 1.00 80.31 86 GLN A N 1
ATOM 667 C CA . GLN A 1 86 ? 5.886 -5.543 -4.209 1.00 80.31 86 GLN A CA 1
ATOM 668 C C . GLN A 1 86 ? 6.641 -4.248 -3.912 1.00 80.31 86 GLN A C 1
ATOM 670 O O . GLN A 1 86 ? 7.500 -4.179 -3.036 1.00 80.31 86 GLN A O 1
ATOM 675 N N . ARG A 1 87 ? 6.299 -3.183 -4.639 1.00 81.44 87 ARG A N 1
ATOM 676 C CA . ARG A 1 87 ? 7.010 -1.900 -4.573 1.00 81.44 87 ARG A CA 1
ATOM 677 C C . ARG A 1 87 ? 6.267 -0.869 -3.735 1.00 81.44 87 ARG A C 1
ATOM 679 O O . ARG A 1 87 ? 6.712 0.270 -3.649 1.00 81.44 87 ARG A O 1
ATOM 686 N N . VAL A 1 88 ? 5.176 -1.265 -3.082 1.00 82.81 88 VAL A N 1
ATOM 687 C CA . VAL A 1 88 ? 4.392 -0.432 -2.159 1.00 82.81 88 VAL A CA 1
ATOM 688 C C . VAL A 1 88 ? 5.273 0.208 -1.081 1.00 82.81 88 VAL A C 1
ATOM 690 O O . VAL A 1 88 ? 5.052 1.360 -0.723 1.00 82.81 88 VAL A O 1
ATOM 693 N N . ALA A 1 89 ? 6.334 -0.4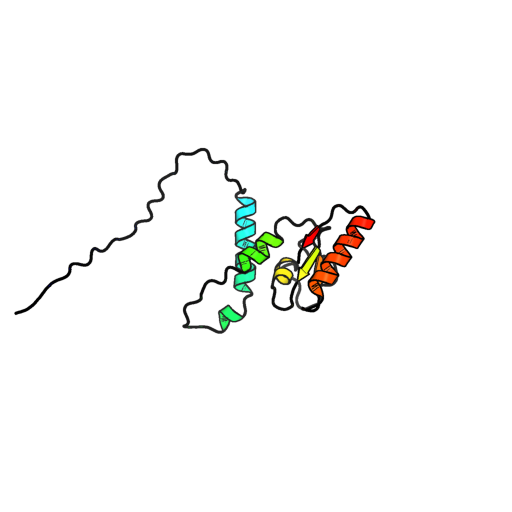72 -0.637 1.00 80.94 89 ALA A N 1
ATOM 694 C CA . ALA A 1 89 ? 7.331 0.098 0.269 1.00 80.94 89 ALA A CA 1
ATOM 695 C C . ALA A 1 89 ? 7.947 1.424 -0.225 1.00 80.94 89 ALA A C 1
ATOM 697 O O . ALA A 1 89 ? 8.210 2.313 0.580 1.00 80.94 89 ALA A O 1
ATOM 698 N N . LEU A 1 90 ? 8.122 1.594 -1.542 1.00 80.88 90 LEU A N 1
ATOM 699 C CA . LEU A 1 90 ? 8.638 2.833 -2.138 1.00 80.88 90 LEU A CA 1
ATOM 700 C C . LEU A 1 90 ? 7.657 4.003 -2.002 1.00 80.88 90 LEU A C 1
ATOM 702 O O . LEU A 1 90 ? 8.069 5.159 -2.038 1.00 80.88 90 LEU A O 1
ATOM 706 N N . LEU A 1 91 ? 6.359 3.709 -1.876 1.00 83.12 91 LEU A N 1
ATOM 707 C CA . LEU A 1 91 ? 5.329 4.716 -1.619 1.00 83.12 91 LEU A CA 1
ATOM 708 C C . LEU A 1 91 ? 5.313 5.139 -0.148 1.00 83.12 91 LEU A C 1
ATOM 710 O O . LEU A 1 91 ? 4.900 6.253 0.159 1.00 83.12 91 LEU A O 1
ATOM 714 N N . ALA A 1 92 ? 5.782 4.261 0.741 1.00 77.62 92 ALA A N 1
ATOM 715 C CA . ALA A 1 92 ? 5.891 4.532 2.165 1.00 77.62 92 ALA A CA 1
ATOM 716 C C . ALA A 1 92 ? 7.134 5.379 2.516 1.00 77.62 92 ALA A C 1
ATOM 718 O O . ALA A 1 92 ? 7.147 6.097 3.518 1.00 77.62 92 ALA A O 1
ATOM 719 N N . SER A 1 93 ? 8.203 5.312 1.727 1.00 67.94 93 SER A N 1
ATOM 720 C CA . SER A 1 93 ? 9.420 6.099 1.956 1.00 67.94 93 SER A CA 1
ATOM 721 C C . SER A 1 93 ? 9.287 7.539 1.442 1.00 67.94 93 SER A C 1
ATOM 723 O O . SER A 1 93 ? 8.808 7.761 0.332 1.00 67.94 93 SER A O 1
ATOM 725 N N . SER A 1 94 ? 9.767 8.526 2.211 1.00 56.78 94 SER A N 1
ATOM 726 C CA . SER A 1 94 ? 10.001 9.881 1.679 1.00 56.78 94 SER A CA 1
ATOM 727 C C . SER A 1 94 ? 11.103 9.843 0.614 1.00 56.78 94 SER A C 1
ATOM 729 O O . SER A 1 94 ? 12.034 9.048 0.740 1.00 56.78 94 SER A O 1
ATOM 731 N N . GLU A 1 95 ? 11.049 10.742 -0.377 1.00 54.22 95 GLU A N 1
ATOM 732 C CA . GLU A 1 95 ? 12.001 10.866 -1.505 1.00 54.22 95 GLU A CA 1
ATOM 733 C C . GLU A 1 95 ? 13.487 11.007 -1.094 1.00 54.22 95 GLU A C 1
ATOM 735 O O . GLU A 1 95 ? 14.358 10.926 -1.953 1.00 54.22 95 GLU A O 1
ATOM 740 N N . ASN A 1 96 ? 13.793 11.150 0.203 1.00 45.41 96 ASN A N 1
ATOM 741 C CA . ASN A 1 96 ? 15.134 11.392 0.739 1.00 45.41 96 ASN A CA 1
ATOM 742 C C . ASN A 1 96 ? 15.707 10.287 1.652 1.00 45.41 96 ASN A C 1
ATOM 744 O O . ASN A 1 96 ? 16.692 10.556 2.337 1.00 45.41 96 ASN A O 1
ATOM 748 N N . GLN A 1 97 ? 15.146 9.071 1.713 1.00 45.19 97 GLN A N 1
ATOM 749 C CA . GLN A 1 97 ? 15.808 7.978 2.449 1.00 45.19 97 GLN A CA 1
ATOM 750 C C . GLN A 1 97 ? 16.614 7.062 1.516 1.00 45.19 97 GLN A C 1
ATOM 752 O O . GLN A 1 97 ? 16.017 6.271 0.781 1.00 45.19 97 GLN A O 1
ATOM 757 N N . PRO A 1 98 ? 17.960 7.132 1.547 1.00 41.16 98 PRO A N 1
ATOM 758 C CA . PRO A 1 98 ? 18.793 6.107 0.952 1.00 41.16 98 PRO A CA 1
ATOM 759 C C . PRO A 1 98 ? 18.771 4.871 1.864 1.00 41.16 98 PRO A C 1
ATOM 761 O O . PRO A 1 98 ? 18.971 4.966 3.072 1.00 41.16 98 PRO A O 1
ATOM 764 N N . ASP A 1 99 ? 18.515 3.721 1.255 1.00 46.00 99 ASP A N 1
ATOM 765 C CA . ASP A 1 99 ? 18.818 2.377 1.746 1.00 46.00 99 ASP A CA 1
ATOM 766 C C . ASP A 1 99 ? 18.204 1.911 3.087 1.00 46.00 99 ASP A C 1
ATOM 768 O O . ASP A 1 99 ? 18.768 2.004 4.175 1.00 46.00 99 ASP A O 1
ATOM 772 N N . GLY A 1 100 ? 17.099 1.171 2.953 1.00 47.75 100 GLY A N 1
ATOM 773 C CA . GLY A 1 100 ? 17.126 -0.233 3.383 1.00 47.75 100 GLY A CA 1
ATOM 774 C C . GLY A 1 100 ? 16.705 -0.580 4.812 1.00 47.75 100 GLY A C 1
ATOM 775 O O . GLY A 1 100 ? 16.873 -1.733 5.205 1.00 47.75 100 GLY A O 1
ATOM 776 N N . LYS A 1 101 ? 16.126 0.335 5.596 1.00 45.81 101 LYS A N 1
ATOM 777 C CA . LYS A 1 101 ? 15.480 -0.035 6.872 1.00 45.81 101 LYS A CA 1
ATOM 778 C C . LYS A 1 101 ? 14.098 0.598 7.015 1.00 45.81 101 LYS A C 1
ATOM 780 O O . LYS A 1 101 ? 13.943 1.637 7.643 1.00 45.81 101 LYS A O 1
ATOM 785 N N . LEU A 1 102 ? 13.079 -0.091 6.498 1.00 52.25 102 LEU A N 1
ATOM 786 C CA . LEU A 1 102 ? 11.649 0.219 6.662 1.00 52.25 102 LEU A CA 1
ATOM 787 C C . LEU A 1 102 ? 11.143 -0.129 8.076 1.00 52.25 102 LEU A C 1
ATOM 789 O O . LEU A 1 102 ? 10.112 -0.773 8.252 1.00 52.25 102 LEU A O 1
ATOM 793 N N . ARG A 1 103 ? 11.880 0.264 9.118 1.00 44.28 103 ARG A N 1
ATOM 794 C CA . ARG A 1 103 ? 11.419 0.155 10.506 1.00 44.28 103 ARG A CA 1
ATOM 795 C C . ARG A 1 103 ? 11.263 1.549 11.086 1.00 44.28 103 ARG A C 1
ATOM 797 O O . ARG A 1 103 ? 12.238 2.157 11.510 1.00 44.28 103 ARG A O 1
ATOM 804 N N . GLY A 1 104 ? 10.016 1.997 11.152 1.00 50.22 104 GLY A N 1
ATOM 805 C CA . GLY A 1 104 ? 9.624 3.205 11.869 1.00 50.22 104 GLY A CA 1
ATOM 806 C C . GLY A 1 104 ? 9.087 4.274 10.932 1.00 50.22 104 GLY A C 1
ATOM 807 O O . GLY A 1 104 ? 9.837 4.853 10.159 1.00 50.22 104 GLY A O 1
ATOM 808 N N . ASN A 1 105 ? 7.779 4.499 11.043 1.00 50.38 105 ASN A N 1
ATOM 809 C CA . ASN A 1 105 ? 7.007 5.631 10.535 1.00 50.38 105 ASN A CA 1
ATOM 810 C C . ASN A 1 105 ? 7.342 6.065 9.102 1.00 50.38 105 ASN A C 1
ATOM 812 O O . ASN A 1 105 ? 8.183 6.927 8.852 1.00 50.38 105 ASN A O 1
ATOM 816 N N . SER A 1 106 ? 6.601 5.478 8.163 1.00 54.41 106 SER A N 1
ATOM 817 C CA . SER A 1 106 ? 6.496 5.951 6.788 1.00 54.41 106 SER A CA 1
ATOM 818 C C . SER A 1 106 ? 6.205 7.451 6.731 1.00 54.41 106 SER A C 1
ATOM 820 O O . SER A 1 106 ? 5.412 7.974 7.513 1.00 54.41 106 SER A O 1
ATOM 822 N N . ALA A 1 107 ? 6.760 8.129 5.730 1.00 59.47 107 ALA A N 1
ATOM 823 C CA . ALA A 1 107 ? 6.379 9.504 5.417 1.00 59.47 107 ALA A CA 1
ATOM 824 C C . ALA A 1 107 ? 4.920 9.628 4.946 1.00 59.47 107 ALA A C 1
ATOM 826 O O . ALA A 1 107 ? 4.339 10.705 5.030 1.00 59.47 107 ALA A O 1
ATOM 827 N N . ALA A 1 108 ? 4.328 8.525 4.482 1.00 63.28 108 ALA A N 1
ATOM 828 C CA . ALA A 1 108 ? 2.916 8.415 4.140 1.00 63.28 108 ALA A CA 1
ATOM 829 C C . ALA A 1 108 ? 2.022 8.165 5.372 1.00 63.28 108 ALA A C 1
ATOM 831 O O . ALA A 1 108 ? 0.803 8.095 5.251 1.00 63.28 108 ALA A O 1
ATOM 832 N N . GLY A 1 109 ? 2.615 8.044 6.564 1.00 69.75 109 GLY A N 1
ATOM 833 C CA . GLY A 1 109 ? 1.916 7.866 7.830 1.00 69.75 109 GLY A CA 1
ATOM 834 C C . GLY A 1 109 ? 1.632 6.408 8.172 1.00 69.75 109 GLY A C 1
ATOM 835 O O . GLY A 1 109 ? 1.789 6.054 9.330 1.00 69.75 109 GLY A O 1
ATOM 836 N N . TRP A 1 110 ? 1.235 5.571 7.210 1.00 84.31 110 TRP A N 1
ATOM 837 C CA . TRP A 1 110 ? 0.872 4.162 7.437 1.00 84.31 110 TRP A CA 1
ATOM 838 C C . TRP A 1 110 ? 2.093 3.238 7.520 1.00 84.31 110 TRP A C 1
ATOM 840 O O . TRP A 1 110 ? 3.168 3.530 7.005 1.00 84.31 110 TRP A O 1
ATOM 850 N N . SER A 1 111 ? 1.958 2.088 8.175 1.00 84.25 111 SER A N 1
ATOM 851 C CA . SER A 1 111 ? 3.097 1.185 8.404 1.00 84.25 111 SER A CA 1
ATOM 852 C C . SER A 1 111 ? 3.237 0.106 7.326 1.00 84.25 111 SER A C 1
ATOM 854 O O . SER A 1 111 ? 2.254 -0.486 6.886 1.00 84.25 111 SER A O 1
ATOM 856 N N . VAL A 1 112 ? 4.477 -0.178 6.915 1.00 86.38 112 VAL A N 1
ATOM 857 C CA . VAL A 1 112 ? 4.808 -1.331 6.064 1.00 86.38 112 VAL A CA 1
ATOM 858 C C . VAL A 1 112 ? 5.320 -2.458 6.942 1.00 86.38 112 VAL A C 1
ATOM 860 O O . VAL A 1 112 ? 6.231 -2.274 7.749 1.00 86.38 112 VAL A O 1
ATOM 863 N N . LEU A 1 113 ? 4.741 -3.634 6.758 1.00 85.31 113 LEU A N 1
ATOM 864 C CA . LEU A 1 113 ? 5.097 -4.851 7.458 1.00 85.31 113 LEU A CA 1
ATOM 865 C C . LEU A 1 113 ? 5.666 -5.835 6.445 1.00 85.31 113 LEU A C 1
ATOM 867 O O . LEU A 1 113 ? 4.949 -6.415 5.624 1.00 85.31 113 LEU A O 1
ATOM 871 N N . GLU A 1 114 ? 6.978 -6.010 6.498 1.00 79.19 114 GLU A N 1
ATOM 872 C CA . GLU A 1 114 ? 7.653 -7.021 5.699 1.00 79.19 114 GLU A CA 1
ATOM 873 C C . GLU A 1 114 ? 7.410 -8.399 6.310 1.00 79.19 114 GLU A C 1
ATOM 875 O O . GLU A 1 114 ? 7.634 -8.623 7.501 1.00 79.19 114 GLU A O 1
ATOM 880 N N . GLY A 1 115 ? 6.932 -9.324 5.482 1.00 66.81 115 GLY A N 1
ATOM 881 C CA . GLY A 1 115 ? 6.580 -10.664 5.908 1.00 66.81 115 GLY A CA 1
ATOM 882 C C . GLY A 1 115 ? 6.986 -11.719 4.889 1.00 66.81 115 GLY A C 1
ATOM 883 O O . GLY A 1 115 ? 6.910 -11.493 3.683 1.00 66.81 115 GLY A O 1
ATOM 884 N N . GLY A 1 116 ? 7.405 -12.896 5.361 1.00 63.50 116 GLY A N 1
ATOM 885 C CA . GLY A 1 116 ? 7.714 -14.027 4.488 1.00 63.50 116 GLY A CA 1
ATOM 886 C C . GLY A 1 116 ? 6.508 -14.444 3.634 1.00 63.50 116 GLY A C 1
ATOM 887 O O . GLY A 1 116 ? 5.368 -14.438 4.102 1.00 63.50 116 GLY A O 1
ATOM 888 N N . ASN A 1 117 ? 6.763 -14.853 2.384 1.00 74.25 117 ASN A N 1
ATOM 889 C CA . ASN A 1 117 ? 5.733 -15.132 1.367 1.00 74.25 117 ASN A CA 1
ATOM 890 C C . ASN A 1 117 ? 4.577 -16.029 1.841 1.00 74.25 117 ASN A C 1
ATOM 892 O O . ASN A 1 117 ? 3.442 -15.838 1.415 1.00 74.25 117 ASN A O 1
ATOM 896 N N . ARG A 1 118 ? 4.852 -17.024 2.693 1.00 81.19 118 ARG A N 1
ATOM 897 C CA . ARG A 1 118 ? 3.846 -18.001 3.148 1.00 81.19 118 ARG A CA 1
ATOM 898 C C . ARG A 1 118 ? 3.024 -17.530 4.344 1.00 81.19 118 ARG A C 1
ATOM 900 O O . ARG A 1 118 ? 1.891 -17.963 4.505 1.00 81.19 118 ARG A O 1
ATOM 907 N N . GLU A 1 119 ? 3.578 -16.646 5.164 1.00 85.38 119 GLU A N 1
ATOM 908 C CA . GLU A 1 119 ? 2.998 -16.263 6.457 1.00 85.38 119 GLU A CA 1
ATOM 909 C C . GLU A 1 119 ? 2.353 -14.879 6.419 1.00 85.38 119 GLU A C 1
ATOM 911 O O . GLU A 1 119 ? 1.665 -14.504 7.363 1.00 85.38 119 GLU A O 1
ATOM 916 N N . ARG A 1 120 ? 2.529 -14.122 5.328 1.00 88.00 120 ARG A N 1
ATOM 917 C CA . ARG A 1 120 ? 2.008 -12.757 5.162 1.00 88.00 120 ARG A CA 1
ATOM 918 C C . ARG A 1 120 ? 0.543 -12.617 5.579 1.00 88.00 120 ARG A C 1
ATOM 920 O O . ARG A 1 120 ? 0.218 -11.731 6.358 1.00 88.00 120 ARG A O 1
ATOM 927 N N . LEU A 1 121 ? -0.326 -13.514 5.105 1.00 90.12 121 LEU A N 1
ATOM 928 C CA . LEU A 1 121 ? -1.754 -13.480 5.445 1.00 90.12 121 LEU A CA 1
ATOM 929 C C . LEU A 1 121 ? -2.006 -13.778 6.927 1.00 90.12 121 LEU A C 1
ATOM 931 O O . LEU A 1 121 ? -2.836 -13.120 7.546 1.00 90.12 121 LEU A O 1
ATOM 935 N N . ALA A 1 122 ? -1.276 -14.736 7.503 1.00 91.75 122 ALA A N 1
ATOM 936 C CA . ALA A 1 122 ? -1.390 -15.068 8.920 1.00 91.75 122 ALA A CA 1
ATOM 937 C C . ALA A 1 122 ? -0.913 -13.906 9.805 1.00 91.75 122 ALA A C 1
ATOM 939 O O . ALA A 1 122 ? -1.573 -13.570 10.785 1.00 91.75 122 ALA A O 1
ATOM 940 N N . MET A 1 123 ? 0.179 -13.238 9.425 1.00 89.38 123 MET A N 1
ATOM 941 C CA . MET A 1 123 ? 0.663 -12.034 10.102 1.00 89.38 123 MET A CA 1
ATOM 942 C C . MET A 1 123 ? -0.327 -10.875 9.981 1.00 89.38 123 MET A C 1
ATOM 944 O O . MET A 1 123 ? -0.667 -10.270 10.995 1.00 89.38 123 MET A O 1
ATOM 948 N N . ALA A 1 124 ? -0.841 -10.600 8.778 1.00 91.75 124 ALA A N 1
ATOM 949 C CA . ALA A 1 124 ? -1.852 -9.566 8.561 1.00 91.75 124 ALA A CA 1
ATOM 950 C C . ALA A 1 124 ? -3.092 -9.806 9.432 1.00 91.75 124 ALA A C 1
ATOM 952 O O . ALA A 1 124 ? -3.553 -8.900 10.125 1.00 91.75 124 ALA A O 1
ATOM 953 N N . ALA A 1 125 ? -3.587 -11.047 9.455 1.00 93.81 125 ALA A N 1
ATOM 954 C CA . ALA A 1 125 ? -4.727 -11.443 10.270 1.00 93.81 125 ALA A CA 1
ATOM 955 C C . ALA A 1 125 ? -4.438 -11.314 11.773 1.00 93.81 125 ALA A C 1
ATOM 957 O O . ALA A 1 125 ? -5.279 -10.804 12.510 1.00 93.81 125 ALA A O 1
ATOM 958 N N . GLY A 1 126 ? -3.250 -11.723 12.227 1.00 94.00 126 GLY A N 1
ATOM 959 C CA . GLY A 1 126 ? -2.833 -11.586 13.623 1.00 94.00 126 GLY A CA 1
ATOM 960 C C . GLY A 1 126 ? -2.772 -10.127 14.077 1.00 94.00 126 GLY A C 1
ATOM 961 O O . GLY A 1 126 ? -3.241 -9.795 15.163 1.00 94.00 126 GLY A O 1
ATOM 962 N N . ILE A 1 127 ? -2.267 -9.236 13.223 1.00 92.44 127 ILE A N 1
ATOM 963 C CA . ILE A 1 127 ? -2.180 -7.801 13.518 1.00 92.44 127 ILE A CA 1
ATOM 964 C C . ILE A 1 127 ? -3.565 -7.158 13.493 1.00 92.44 127 ILE A C 1
ATOM 966 O O . ILE A 1 127 ? -3.905 -6.427 14.420 1.00 92.44 127 ILE A O 1
ATOM 970 N N . ALA A 1 128 ? -4.398 -7.481 12.501 1.00 94.25 128 ALA A N 1
ATOM 971 C CA . ALA A 1 128 ? -5.784 -7.018 12.455 1.00 94.25 128 ALA A CA 1
ATOM 972 C C . ALA A 1 128 ? -6.572 -7.479 13.693 1.00 94.25 128 ALA A C 1
ATOM 974 O O . ALA A 1 128 ? -7.343 -6.715 14.277 1.00 94.25 128 ALA A O 1
ATOM 975 N N . PHE A 1 129 ? -6.343 -8.718 14.138 1.00 95.88 129 PHE A N 1
ATOM 976 C CA . PHE A 1 129 ? -6.935 -9.248 15.360 1.00 95.88 129 PHE A CA 1
ATOM 977 C C . PHE A 1 129 ? -6.458 -8.482 16.600 1.00 95.88 129 PHE A C 1
ATOM 979 O O . PHE A 1 129 ? -7.287 -8.061 17.405 1.00 95.88 129 PHE A O 1
ATOM 986 N N . ALA A 1 130 ? -5.153 -8.236 16.736 1.00 94.00 130 ALA A N 1
ATOM 987 C CA . ALA A 1 130 ? -4.602 -7.456 17.844 1.00 94.00 130 ALA A CA 1
ATOM 988 C C . ALA A 1 130 ? -5.172 -6.025 17.880 1.00 94.00 130 ALA A C 1
ATOM 990 O O . ALA A 1 130 ? -5.651 -5.579 18.922 1.00 94.00 130 ALA A O 1
ATOM 991 N N . GLN A 1 131 ? -5.223 -5.339 16.733 1.00 93.81 131 GLN A N 1
ATOM 992 C CA . GLN A 1 131 ? -5.812 -4.000 16.616 1.00 93.81 131 GLN A CA 1
ATOM 993 C C . GLN A 1 131 ? -7.290 -3.985 17.032 1.00 93.81 131 GLN A C 1
ATOM 995 O O . GLN A 1 131 ? -7.719 -3.095 17.771 1.00 93.81 131 GLN A O 1
ATOM 1000 N N . ARG A 1 132 ? -8.060 -5.008 16.635 1.00 93.88 132 ARG A N 1
ATOM 1001 C CA . ARG A 1 132 ? -9.454 -5.176 17.067 1.00 93.88 132 ARG A CA 1
ATOM 1002 C C . ARG A 1 132 ? -9.568 -5.346 18.582 1.00 93.88 132 ARG A C 1
ATOM 1004 O O . ARG A 1 132 ? -10.453 -4.742 19.188 1.00 93.88 132 ARG A O 1
ATOM 1011 N N . MET A 1 133 ? -8.702 -6.153 19.195 1.00 96.69 133 MET A N 1
ATOM 1012 C CA . MET A 1 133 ? -8.700 -6.367 20.649 1.00 96.69 133 MET A CA 1
ATOM 1013 C C . MET A 1 133 ? -8.380 -5.080 21.417 1.00 96.69 133 MET A C 1
ATOM 1015 O O . MET A 1 133 ? -8.980 -4.813 22.456 1.00 96.69 133 MET A O 1
ATOM 1019 N N . GLU A 1 134 ? -7.513 -4.239 20.860 1.00 95.25 134 GLU A N 1
ATOM 1020 C CA . GLU A 1 134 ? -7.178 -2.913 21.388 1.00 95.25 134 GLU A CA 1
ATOM 1021 C C . GLU A 1 134 ? -8.238 -1.840 21.079 1.00 95.25 134 GLU A C 1
ATOM 1023 O O . GLU A 1 134 ? -8.055 -0.675 21.428 1.00 95.25 134 GLU A O 1
ATOM 1028 N N . ARG A 1 135 ? -9.354 -2.209 20.430 1.00 93.62 135 ARG A N 1
ATOM 1029 C CA . ARG A 1 135 ? -10.415 -1.293 19.971 1.00 93.62 135 ARG A CA 1
ATOM 1030 C C . ARG A 1 135 ? -9.894 -0.170 19.069 1.00 93.62 135 ARG A C 1
ATOM 1032 O O . ARG A 1 135 ? -10.491 0.905 19.004 1.00 93.62 135 ARG A O 1
ATOM 1039 N N . LYS A 1 136 ? -8.794 -0.413 18.355 1.00 91.75 136 LYS A N 1
ATOM 1040 C CA . LYS A 1 136 ? -8.292 0.509 17.338 1.00 91.75 136 LYS A CA 1
ATOM 1041 C C . LYS A 1 136 ? -9.167 0.400 16.100 1.00 91.75 136 LYS A C 1
ATOM 1043 O O . LYS A 1 136 ? -9.450 -0.693 15.616 1.00 91.75 136 LYS A O 1
ATOM 1048 N N . ASN A 1 137 ? -9.580 1.547 15.574 1.00 92.00 137 ASN A N 1
ATOM 1049 C CA . ASN A 1 137 ? -10.284 1.627 14.302 1.00 92.00 137 ASN A CA 1
ATOM 1050 C C . ASN A 1 137 ? -9.273 1.756 13.156 1.00 92.00 137 ASN A C 1
ATOM 1052 O O . ASN A 1 137 ? -9.308 2.752 12.439 1.00 92.00 137 ASN A O 1
ATOM 1056 N N . SER A 1 138 ? -8.339 0.813 13.040 1.00 92.00 138 SER A N 1
ATOM 1057 C CA . SER A 1 138 ? -7.308 0.747 11.995 1.00 92.00 138 SER A CA 1
ATOM 1058 C C . SER A 1 138 ? -7.511 -0.495 11.128 1.00 92.00 138 SER A C 1
ATOM 1060 O O . SER A 1 138 ? -8.102 -1.478 11.578 1.00 92.00 138 SER A O 1
ATOM 1062 N N . VAL A 1 139 ? -7.036 -0.452 9.886 1.00 92.75 139 VAL A N 1
ATOM 1063 C CA . VAL A 1 139 ? -7.126 -1.568 8.937 1.00 92.75 139 VAL A CA 1
ATOM 1064 C C . VAL A 1 139 ? -5.750 -2.128 8.592 1.00 92.75 139 VAL A C 1
ATOM 1066 O O . VAL A 1 139 ? -4.736 -1.433 8.659 1.00 92.75 139 VAL A O 1
ATOM 1069 N N . VAL A 1 140 ? -5.729 -3.402 8.192 1.00 92.06 140 VAL A N 1
ATOM 1070 C CA . VAL A 1 140 ? -4.534 -4.081 7.682 1.00 92.06 140 VAL A CA 1
ATOM 1071 C C . VAL A 1 140 ? -4.814 -4.601 6.275 1.00 92.06 140 VAL A C 1
ATOM 1073 O O . VAL A 1 140 ? -5.764 -5.358 6.078 1.00 92.06 140 VAL A O 1
ATOM 1076 N N . VAL A 1 141 ? -3.987 -4.210 5.306 1.00 91.06 141 VAL A N 1
ATOM 1077 C CA . VAL A 1 141 ? -4.061 -4.644 3.900 1.00 91.06 141 VAL A CA 1
ATOM 1078 C C . VAL A 1 141 ? -2.985 -5.701 3.619 1.00 91.06 141 VAL A C 1
ATOM 1080 O O . VAL A 1 141 ? -1.877 -5.613 4.151 1.00 91.06 141 VAL A O 1
ATOM 1083 N N . ALA A 1 142 ? -3.292 -6.712 2.801 1.00 88.88 142 ALA A N 1
ATOM 1084 C CA . ALA A 1 142 ? -2.371 -7.795 2.438 1.00 88.88 142 ALA A CA 1
ATOM 1085 C C . ALA A 1 142 ? -2.478 -8.180 0.961 1.00 88.88 142 ALA A C 1
ATOM 1087 O O . ALA A 1 142 ? -3.600 -8.454 0.495 1.00 88.88 142 ALA A O 1
#

Radius of gyration: 22.38 Å; Cα contacts (8 Å, |Δi|>4): 127; chains: 1; bounding box: 43×36×87 Å

Mean predicted aligned error: 13.95 Å

Sequence (142 aa):
MLQNEEQVPKHAFSLTITEAGNQHTPIISAGKLKELYTLMARLRAADPKRKSRRGKTRRHCFGEACEVAAVIDLRPEDAVTILPDQRVALLASSENQPDGKLRGNSAAGWSVLEGGNRERLAMAAGIAFAQRMERKNSVVVA

Nearest PDB structures (foldseek):
  6mmh-assembly1_D  TM=4.064E-01  e=4.532E+00  Rattus norvegicus
  8vuu-assembly1_B  TM=3.910E-01  e=9.663E+00  Homo sapiens

Secondary structure (DSSP, 8-state):
---------------------S----SS-HHHHHHHHHHHHHHHHH-THHHH-SSS-----THHHHHHHTTTT--TT-EEEE-TT--HHHHHS-TT--SS---S--TTSSEEEE--TTTHHHHHHHHHHHHHHTT----EE-

Solvent-accessible surface area (backbone atoms only — not comparable to full-atom values): 9156 Å² total; per-residue (Å²): 132,90,79,89,82,81,81,76,81,83,76,76,81,74,82,75,80,71,82,73,91,61,94,69,73,67,95,60,51,72,68,57,52,51,48,54,52,49,53,35,50,50,56,59,70,67,37,70,73,66,77,75,52,87,88,62,88,73,76,82,73,65,57,44,58,56,49,41,66,74,48,75,83,54,47,47,78,18,37,36,40,44,50,92,87,55,64,55,64,64,66,28,49,52,101,82,70,83,78,93,68,86,74,78,76,27,72,59,38,26,41,67,41,87,38,60,86,88,46,34,65,60,51,39,50,52,51,43,50,52,37,52,76,70,67,46,95,55,56,61,46,113

Foldseek 3Di:
DDDDPPDDPPPPPPVPPPPPPDPPPDPDDPVLVVVLVVQLVQVVVPDPVVVVDDPDDDPPPCVSNVLCVQQSPFALAAEEEDEPPRPNVVVQDDPPDPDDDQPDAGPSNYHYDYDYPPCSVVVQVVVQVVCVVVVHPYHYHD